Protein AF-A0A897NP56-F1 (afdb_monomer)

Radius of gyration: 22.41 Å; Cα contacts (8 Å, |Δi|>4): 60; chains: 1; bounding box: 28×63×50 Å

Secondary structure (DSSP, 8-state):
------------------------S---------EEEEEE-SSS-EEEEEEETT--B-BTTBPPPHHHHHHHHHH-

Foldseek 3Di:
DDDDDDDPPDDDDPDDDDDDPDDDPDPPPPDDWDKDWDWDADCFIDTDFIATPVRDTCPPVDDDPPCVRVVSNVVD

Sequence (76 aa):
MATTMSTQHAAPFTISEADSDAAPETGVVAQTKRYTFYWLVGEEPILLTVKDYDGTNVTGEVDPPDRMIERVAQSG

Organism: NCBI:txid2841257

Structure (mmCIF, N/CA/C/O backbone):
data_AF-A0A897NP56-F1
#
_entry.id   AF-A0A897NP56-F1
#
loop_
_atom_site.group_PDB
_atom_site.id
_atom_site.type_symbol
_atom_site.label_atom_id
_atom_site.label_alt_id
_atom_site.label_comp_id
_atom_site.label_asym_id
_atom_site.label_entity_id
_atom_site.label_seq_id
_atom_site.pdbx_PDB_ins_code
_atom_site.Cartn_x
_atom_site.Cartn_y
_atom_site.Cartn_z
_atom_site.occupancy
_atom_site.B_iso_or_equiv
_atom_site.auth_seq_id
_atom_site.auth_comp_id
_atom_site.auth_asym_id
_atom_site.auth_atom_id
_atom_site.pdbx_PDB_model_num
ATOM 1 N N . MET A 1 1 ? -14.853 -55.784 -7.287 1.00 38.06 1 MET A N 1
ATOM 2 C CA . MET A 1 1 ? -13.567 -55.065 -7.172 1.00 38.06 1 MET A CA 1
ATOM 3 C C . MET A 1 1 ? -13.863 -53.577 -7.201 1.00 38.06 1 MET A C 1
ATOM 5 O O . MET A 1 1 ? -14.688 -53.171 -8.008 1.00 38.06 1 MET A O 1
ATOM 9 N N . ALA A 1 2 ? -13.288 -52.806 -6.280 1.00 45.75 2 ALA A N 1
ATOM 10 C CA . ALA A 1 2 ? -13.459 -51.358 -6.200 1.00 45.75 2 ALA A CA 1
ATOM 11 C C . ALA A 1 2 ? -12.412 -50.658 -7.075 1.00 45.75 2 ALA A C 1
ATOM 13 O O . ALA A 1 2 ? -11.238 -51.022 -7.015 1.00 45.75 2 ALA A O 1
ATOM 14 N N . THR A 1 3 ? -12.803 -49.639 -7.841 1.00 49.75 3 THR A N 1
ATOM 15 C CA . THR A 1 3 ? -11.869 -48.596 -8.290 1.00 49.75 3 THR A CA 1
ATOM 16 C C . THR A 1 3 ? -12.601 -47.264 -8.435 1.00 49.75 3 THR A C 1
ATOM 18 O O . THR A 1 3 ? -13.775 -47.199 -8.788 1.00 49.75 3 THR A O 1
ATOM 21 N N . THR A 1 4 ? -11.880 -46.234 -8.028 1.00 49.41 4 THR A N 1
ATOM 22 C CA . THR A 1 4 ? -12.241 -44.878 -7.628 1.00 49.41 4 THR A CA 1
ATOM 23 C C . THR A 1 4 ? -12.397 -43.882 -8.784 1.00 49.41 4 THR A C 1
ATOM 25 O O . THR A 1 4 ? -11.946 -44.118 -9.898 1.00 49.41 4 THR A O 1
ATOM 28 N N . MET A 1 5 ? -13.011 -42.743 -8.445 1.00 50.03 5 MET A N 1
ATOM 29 C CA . MET A 1 5 ? -13.192 -41.494 -9.199 1.00 50.03 5 MET A CA 1
ATOM 30 C C . MET A 1 5 ? -12.004 -41.035 -10.064 1.00 50.03 5 MET A C 1
ATOM 32 O O . MET A 1 5 ? -10.863 -41.070 -9.614 1.00 50.03 5 MET A O 1
ATOM 36 N N . SER A 1 6 ? -12.312 -40.427 -11.218 1.00 43.44 6 SER A N 1
ATOM 37 C CA . SER A 1 6 ? -11.684 -39.169 -11.659 1.00 43.44 6 SER A CA 1
ATOM 38 C C . SER A 1 6 ? -12.518 -38.530 -12.779 1.00 43.44 6 SER A C 1
ATOM 40 O O . SER A 1 6 ? -12.352 -38.837 -13.957 1.00 43.44 6 SER A O 1
ATOM 42 N N . THR A 1 7 ? -13.465 -37.660 -12.420 1.00 50.16 7 THR A N 1
ATOM 43 C CA . THR A 1 7 ? -14.145 -36.788 -13.390 1.00 50.16 7 THR A CA 1
ATOM 44 C C . THR A 1 7 ? -13.197 -35.639 -13.717 1.00 50.16 7 THR A C 1
ATOM 46 O O . THR A 1 7 ? -13.167 -34.629 -13.018 1.00 50.16 7 THR A O 1
ATOM 49 N N . GLN A 1 8 ? -12.389 -35.800 -14.765 1.00 48.97 8 GLN A N 1
ATOM 50 C CA . GLN A 1 8 ? -11.663 -34.686 -15.370 1.00 48.97 8 GLN A CA 1
ATOM 51 C C . GLN A 1 8 ? -12.653 -33.864 -16.198 1.00 48.97 8 GLN A C 1
ATOM 53 O O . GLN A 1 8 ? -12.977 -34.191 -17.336 1.00 48.97 8 GLN A O 1
ATOM 58 N N . HIS A 1 9 ? -13.169 -32.800 -15.593 1.00 46.66 9 HIS A N 1
ATOM 59 C CA . HIS A 1 9 ? -13.919 -31.761 -16.285 1.00 46.66 9 HIS A CA 1
ATOM 60 C C . HIS A 1 9 ? -12.920 -30.945 -17.129 1.00 46.66 9 HIS A C 1
ATOM 62 O O . HIS A 1 9 ? -12.324 -29.983 -16.651 1.00 46.66 9 HIS A O 1
ATOM 68 N N . ALA A 1 10 ? -12.666 -31.378 -18.367 1.00 50.06 10 ALA A N 1
ATOM 69 C CA . ALA A 1 10 ? -11.870 -30.624 -19.330 1.00 50.06 10 ALA A CA 1
ATOM 70 C C . ALA A 1 10 ? -12.687 -29.408 -19.800 1.00 50.06 10 ALA A C 1
ATOM 72 O O . ALA A 1 10 ? -13.713 -29.554 -20.464 1.00 50.06 10 ALA A O 1
ATOM 73 N N . ALA A 1 11 ? -12.274 -28.207 -19.393 1.00 52.22 11 ALA A N 1
ATOM 74 C CA . ALA A 1 11 ? -12.907 -26.961 -19.810 1.00 52.22 11 ALA A CA 1
ATOM 75 C C . ALA A 1 11 ? -12.717 -26.731 -21.329 1.00 52.22 11 ALA A C 1
ATOM 77 O O . ALA A 1 11 ? -11.619 -26.961 -21.840 1.00 52.22 11 ALA A O 1
ATOM 78 N N . PRO A 1 12 ? -13.748 -26.259 -22.057 1.00 56.47 12 PRO A N 1
ATOM 79 C CA . PRO A 1 12 ? -13.680 -26.012 -23.487 1.00 56.47 12 PRO A CA 1
ATOM 80 C C . PRO A 1 12 ? -13.227 -24.573 -23.737 1.00 56.47 12 PRO A C 1
ATOM 82 O O . PRO A 1 12 ? -14.023 -23.641 -23.681 1.00 56.47 12 PRO A O 1
ATOM 85 N N . PHE A 1 13 ? -11.954 -24.368 -24.045 1.00 48.31 13 PHE A N 1
ATOM 86 C CA . PHE A 1 13 ? -11.572 -23.213 -24.853 1.00 48.31 13 PHE A CA 1
ATOM 87 C C . PHE A 1 13 ? -10.428 -23.616 -25.779 1.00 48.31 13 PHE A C 1
ATOM 89 O O . PHE A 1 13 ? -9.249 -23.404 -25.528 1.00 48.31 13 PHE A O 1
ATOM 96 N N . THR A 1 14 ? -10.794 -24.253 -26.885 1.00 47.78 14 THR A N 1
ATOM 97 C CA . THR A 1 14 ? -9.944 -24.253 -28.071 1.00 47.78 14 THR A CA 1
ATOM 98 C C . THR A 1 14 ? -9.984 -22.833 -28.632 1.00 47.78 14 THR A C 1
ATOM 100 O O . THR A 1 14 ? -10.986 -22.432 -29.221 1.00 47.78 14 THR A O 1
ATOM 103 N N . ILE A 1 15 ? -8.935 -22.045 -28.396 1.00 58.06 15 ILE A N 1
ATOM 104 C CA . ILE A 1 15 ? -8.707 -20.793 -29.123 1.00 58.06 15 ILE A CA 1
ATOM 105 C C . ILE A 1 15 ? -7.911 -21.154 -30.372 1.00 58.06 15 ILE A C 1
ATOM 107 O O . ILE A 1 15 ? -6.794 -21.653 -30.279 1.00 58.06 15 ILE A O 1
ATOM 111 N N . SER A 1 16 ? -8.533 -20.959 -31.534 1.00 48.47 16 SER A N 1
ATOM 112 C CA . SER A 1 16 ? -7.893 -21.102 -32.836 1.00 48.47 16 SER A CA 1
ATOM 113 C C . SER A 1 16 ? -6.770 -20.076 -32.972 1.00 48.47 16 SER A C 1
ATOM 115 O O . SER A 1 16 ? -7.018 -18.874 -32.878 1.00 48.47 16 SER A O 1
ATOM 117 N N . GLU A 1 17 ? -5.549 -20.549 -33.215 1.00 47.25 17 GLU A N 1
ATOM 118 C CA . GLU A 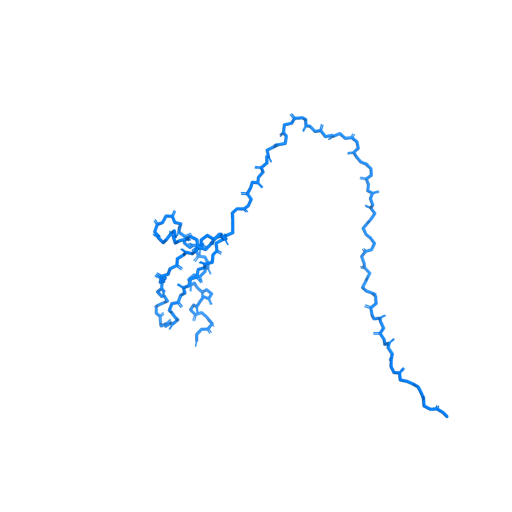1 17 ? -4.451 -19.723 -33.714 1.00 47.25 17 GLU A CA 1
ATOM 119 C C . GLU A 1 17 ? -4.838 -19.203 -35.103 1.00 47.25 17 GLU A C 1
ATOM 121 O O . GLU A 1 17 ? -4.888 -19.952 -36.079 1.00 47.25 17 GLU A O 1
ATOM 126 N N . ALA A 1 18 ? -5.183 -17.918 -35.175 1.00 47.66 18 ALA A N 1
ATOM 127 C CA . ALA A 1 18 ? -5.237 -17.194 -36.431 1.00 47.66 18 ALA A CA 1
ATOM 128 C C . ALA A 1 18 ? -3.842 -16.621 -36.687 1.00 47.66 18 ALA A C 1
ATOM 130 O O . ALA A 1 18 ? -3.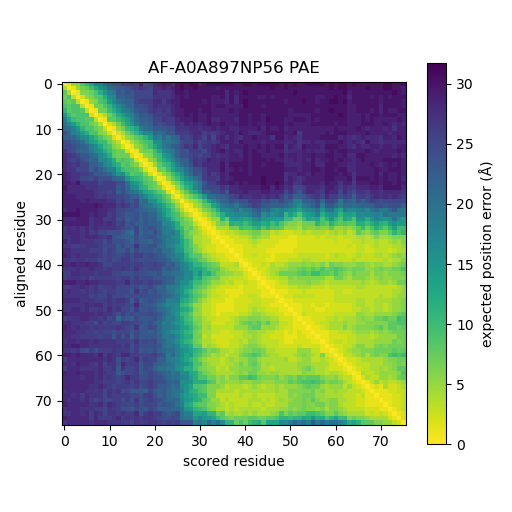410 -15.676 -36.028 1.00 47.66 18 ALA A O 1
ATOM 131 N N . ASP A 1 19 ? -3.158 -17.258 -37.630 1.00 49.91 19 ASP A N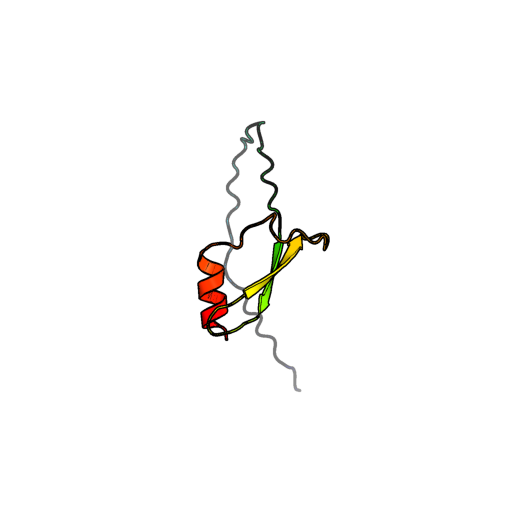 1
ATOM 132 C CA . ASP A 1 19 ? -1.959 -16.784 -38.302 1.00 49.91 19 ASP A CA 1
ATOM 133 C C . ASP A 1 19 ? -2.131 -15.306 -38.697 1.00 49.91 19 ASP A C 1
ATOM 135 O O . ASP A 1 19 ? -3.073 -14.920 -39.396 1.00 49.91 19 ASP A O 1
ATOM 139 N N . SER A 1 20 ? -1.273 -14.446 -38.162 1.00 42.94 20 SER A N 1
ATOM 140 C CA . SER A 1 20 ? -1.132 -13.063 -38.610 1.00 42.94 20 SER A CA 1
ATOM 141 C C . SER A 1 20 ? 0.330 -12.673 -38.475 1.00 42.94 20 SER A C 1
ATOM 143 O O . SER A 1 20 ? 0.759 -12.004 -37.534 1.00 42.94 20 SER A O 1
ATOM 145 N N . ASP A 1 21 ? 1.085 -13.169 -39.451 1.00 50.94 21 ASP A N 1
ATOM 146 C CA . ASP A 1 21 ? 2.343 -12.627 -39.946 1.00 50.94 21 ASP A CA 1
ATOM 147 C C . ASP A 1 21 ? 2.189 -11.121 -40.243 1.00 50.94 21 ASP A C 1
ATOM 149 O O . ASP A 1 21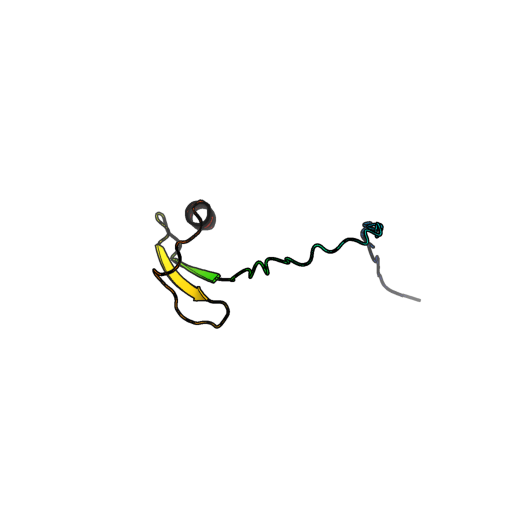 ? 1.667 -10.726 -41.282 1.00 50.94 21 ASP A O 1
ATOM 153 N N . ALA A 1 22 ? 2.543 -10.283 -39.262 1.00 48.00 22 ALA A N 1
ATOM 154 C CA . ALA A 1 22 ? 2.916 -8.871 -39.409 1.00 48.00 22 ALA A CA 1
ATOM 155 C C . ALA A 1 22 ? 3.272 -8.293 -38.026 1.00 48.00 22 ALA A C 1
ATOM 157 O O . ALA A 1 22 ? 2.458 -7.630 -37.382 1.00 48.00 22 ALA A O 1
ATOM 158 N N . ALA A 1 23 ? 4.489 -8.540 -37.537 1.00 53.22 23 ALA A N 1
ATOM 159 C CA . ALA A 1 23 ? 5.008 -7.824 -36.372 1.00 53.22 23 ALA A CA 1
ATOM 160 C C . ALA A 1 23 ? 5.458 -6.409 -36.796 1.00 53.22 23 ALA A C 1
ATOM 162 O O . ALA A 1 23 ? 6.378 -6.302 -37.607 1.00 53.22 23 ALA A O 1
ATOM 163 N N . PRO A 1 24 ? 4.871 -5.309 -36.283 1.00 46.22 24 PRO A N 1
ATOM 164 C CA . PRO A 1 24 ? 5.462 -3.990 -36.461 1.00 46.22 24 PRO A CA 1
ATOM 165 C C . PRO A 1 24 ? 6.712 -3.869 -35.574 1.00 46.22 24 PRO A C 1
ATOM 167 O O . PRO A 1 24 ? 6.654 -4.085 -34.363 1.00 46.22 24 PRO A O 1
ATOM 170 N N . GLU A 1 25 ? 7.845 -3.507 -36.181 1.00 55.22 25 GLU A N 1
ATOM 171 C CA . GLU A 1 25 ? 9.192 -3.389 -35.588 1.00 55.22 25 GLU A CA 1
ATOM 172 C C . GLU A 1 25 ? 9.362 -2.219 -34.587 1.00 55.22 25 GLU A C 1
ATOM 174 O O . GLU A 1 25 ? 10.424 -1.611 -34.467 1.00 55.22 25 GLU A O 1
ATOM 179 N N . THR A 1 26 ? 8.319 -1.892 -33.828 1.00 54.28 26 THR A N 1
ATOM 180 C CA . THR A 1 26 ? 8.326 -0.902 -32.740 1.00 54.28 26 THR A CA 1
ATOM 181 C C . THR A 1 26 ? 7.500 -1.424 -31.570 1.00 54.28 26 THR A C 1
ATOM 183 O O . THR A 1 26 ? 6.536 -0.813 -31.111 1.00 54.28 26 THR A O 1
ATOM 186 N N . GLY A 1 27 ? 7.879 -2.602 -31.073 1.00 51.69 27 GLY A N 1
ATOM 187 C CA . GLY A 1 27 ? 7.311 -3.157 -29.851 1.00 51.69 27 GLY A CA 1
ATOM 188 C C . GLY A 1 27 ? 7.625 -2.250 -28.663 1.00 51.69 27 GLY A C 1
ATOM 189 O O . GLY A 1 27 ? 8.718 -2.308 -28.104 1.00 51.69 27 GLY A O 1
ATOM 190 N N . VAL A 1 28 ? 6.671 -1.409 -28.262 1.00 54.56 28 VAL A N 1
ATOM 191 C CA . VAL A 1 28 ? 6.701 -0.757 -26.951 1.00 54.56 28 VAL A CA 1
ATOM 192 C C . VAL A 1 28 ? 6.662 -1.879 -25.921 1.00 54.56 28 VAL A C 1
ATOM 194 O O . VAL A 1 28 ? 5.628 -2.518 -25.729 1.00 54.56 28 VAL A O 1
ATOM 197 N N . VAL A 1 29 ? 7.798 -2.155 -25.281 1.00 57.72 29 VAL A N 1
ATOM 198 C CA . VAL A 1 29 ? 7.851 -3.097 -24.163 1.00 57.72 29 VAL A CA 1
ATOM 199 C C . VAL A 1 29 ? 7.109 -2.443 -23.001 1.00 57.72 29 VAL A C 1
ATOM 201 O O . VAL A 1 29 ? 7.675 -1.676 -22.226 1.00 57.72 29 VAL A O 1
ATOM 204 N N . ALA A 1 30 ? 5.806 -2.699 -22.909 1.00 59.56 30 ALA A N 1
ATOM 205 C CA . ALA A 1 30 ? 5.000 -2.285 -21.775 1.00 59.56 30 ALA A CA 1
ATOM 206 C C . ALA A 1 30 ? 5.420 -3.124 -20.560 1.00 59.56 30 ALA A C 1
ATOM 208 O O . ALA A 1 30 ? 4.983 -4.261 -20.384 1.00 59.56 30 ALA A O 1
ATOM 209 N N . GLN A 1 31 ? 6.314 -2.587 -19.730 1.00 57.31 31 GLN A N 1
ATOM 210 C CA . GLN A 1 31 ? 6.728 -3.252 -18.501 1.00 57.31 31 GLN A CA 1
ATOM 211 C C . GLN A 1 31 ? 5.658 -3.032 -17.428 1.00 57.31 31 GLN A C 1
ATOM 213 O O . GLN A 1 31 ? 5.511 -1.941 -16.880 1.00 57.31 31 GLN A O 1
ATOM 218 N N . THR A 1 32 ? 4.891 -4.073 -17.113 1.00 71.50 32 THR A N 1
ATOM 219 C CA . THR A 1 32 ? 3.964 -4.035 -15.978 1.00 71.50 32 THR A CA 1
ATOM 220 C C . THR A 1 32 ? 4.758 -4.132 -14.675 1.00 71.50 32 THR A C 1
ATOM 222 O O . THR A 1 32 ? 5.256 -5.206 -14.333 1.00 71.50 32 THR A O 1
ATOM 225 N N . LYS A 1 33 ? 4.873 -3.027 -13.929 1.00 79.44 33 LYS A N 1
ATOM 226 C CA . LYS A 1 33 ? 5.360 -3.069 -12.543 1.00 79.44 33 LYS A CA 1
ATOM 227 C C . LYS A 1 33 ? 4.280 -3.633 -11.622 1.00 79.44 33 LYS A C 1
ATOM 229 O O . LYS A 1 33 ? 3.096 -3.340 -11.783 1.00 79.44 33 LYS A O 1
ATOM 234 N N . ARG A 1 34 ? 4.691 -4.475 -10.674 1.00 85.69 34 ARG A N 1
ATOM 235 C CA . ARG A 1 34 ? 3.809 -5.097 -9.679 1.00 85.69 34 ARG A CA 1
ATOM 236 C C . ARG A 1 34 ? 4.143 -4.530 -8.308 1.00 85.69 34 ARG A C 1
ATOM 238 O O . ARG A 1 34 ? 5.297 -4.575 -7.899 1.00 85.69 34 ARG A O 1
ATOM 245 N N . TYR A 1 35 ? 3.119 -4.058 -7.609 1.00 89.31 35 TYR A N 1
ATOM 246 C CA . TYR A 1 35 ? 3.231 -3.497 -6.269 1.00 89.31 35 TYR A CA 1
ATOM 247 C C . TYR A 1 35 ? 2.344 -4.268 -5.297 1.00 89.31 35 TYR A C 1
ATOM 249 O O . TYR A 1 35 ? 1.264 -4.735 -5.662 1.00 89.31 35 TYR A O 1
ATOM 257 N N . THR A 1 36 ? 2.798 -4.373 -4.053 1.00 90.12 36 THR A N 1
ATOM 258 C CA . THR A 1 36 ? 2.038 -4.931 -2.935 1.00 90.12 36 THR A CA 1
ATOM 259 C C . THR A 1 36 ? 1.717 -3.816 -1.955 1.00 90.12 36 THR A C 1
ATOM 261 O O . THR A 1 36 ? 2.623 -3.149 -1.457 1.00 90.12 36 THR A O 1
ATOM 264 N N . PHE A 1 37 ? 0.433 -3.629 -1.663 1.00 91.25 37 PHE A N 1
ATOM 265 C CA . PHE A 1 37 ? -0.053 -2.580 -0.774 1.00 91.25 37 PHE A CA 1
ATOM 266 C C . PHE A 1 37 ? -0.510 -3.195 0.542 1.00 91.25 37 PHE A C 1
ATOM 268 O O . PHE A 1 37 ? -1.365 -4.081 0.560 1.00 91.25 37 PHE A O 1
ATOM 275 N N . TYR A 1 38 ? 0.057 -2.711 1.637 1.00 90.62 38 TYR A N 1
ATOM 276 C CA . TYR A 1 38 ? -0.274 -3.150 2.981 1.00 90.62 38 TYR A CA 1
ATOM 277 C C . TYR A 1 38 ? -1.151 -2.103 3.643 1.00 90.62 38 TYR A C 1
ATOM 279 O O . TYR A 1 38 ? -0.745 -0.951 3.797 1.00 90.62 38 TYR A O 1
ATOM 287 N N . TRP A 1 39 ? -2.342 -2.528 4.045 1.00 90.50 39 TRP A N 1
ATOM 288 C CA . TRP A 1 39 ? -3.364 -1.668 4.621 1.00 90.50 39 TRP A CA 1
ATOM 289 C C . TRP A 1 39 ? -3.658 -2.068 6.058 1.00 90.50 39 TRP A C 1
ATOM 291 O O . TRP A 1 39 ? -3.685 -3.256 6.387 1.00 90.50 39 TRP A O 1
ATOM 301 N N . LEU A 1 40 ? -3.923 -1.069 6.893 1.00 87.44 40 LEU A N 1
ATOM 302 C CA . LEU A 1 40 ? -4.648 -1.255 8.137 1.00 87.44 40 LEU A CA 1
ATOM 303 C C . LEU A 1 40 ? -6.139 -1.125 7.832 1.00 87.44 40 LEU A C 1
ATOM 305 O O . LEU A 1 40 ? -6.582 -0.091 7.334 1.00 87.44 40 LEU A O 1
ATOM 309 N N . VAL A 1 41 ? -6.892 -2.184 8.106 1.00 85.94 41 VAL A N 1
ATOM 310 C CA . VAL A 1 41 ? -8.336 -2.231 7.864 1.00 85.94 41 VAL A CA 1
ATOM 311 C C . VAL A 1 41 ? -9.071 -1.604 9.054 1.00 85.94 41 VAL A C 1
ATOM 313 O O . VAL A 1 41 ? -8.781 -1.940 10.202 1.00 85.94 41 VAL A O 1
ATOM 316 N N . GLY A 1 42 ? -9.996 -0.685 8.778 1.00 79.81 42 GLY A N 1
ATOM 317 C CA . GLY A 1 42 ? -10.792 0.062 9.757 1.00 79.81 42 GLY A CA 1
ATOM 318 C C . GLY A 1 42 ? -11.874 0.896 9.061 1.00 79.81 42 GLY A C 1
ATOM 319 O O . GLY A 1 42 ? -12.018 0.796 7.844 1.00 79.81 42 GLY A O 1
ATOM 320 N N . GLU A 1 43 ? -12.615 1.718 9.817 1.00 78.62 43 GLU A N 1
ATOM 321 C CA . GLU A 1 43 ? -13.662 2.612 9.272 1.00 78.62 43 GLU A CA 1
ATOM 322 C C . GLU A 1 43 ? -13.110 3.528 8.167 1.00 78.62 43 GLU A C 1
ATOM 324 O O . GLU A 1 43 ? -13.729 3.698 7.119 1.00 78.62 43 GLU A O 1
ATOM 329 N N . GLU A 1 44 ? -11.883 4.011 8.361 1.00 83.56 44 GLU A N 1
ATOM 330 C CA . GLU A 1 44 ? -11.066 4.635 7.327 1.00 83.56 44 GLU A CA 1
ATOM 331 C C . GLU A 1 44 ? -9.798 3.786 7.134 1.00 83.56 44 GLU A C 1
ATOM 333 O O . GLU A 1 44 ? -8.951 3.742 8.033 1.00 83.56 44 GLU A O 1
ATOM 338 N N . PRO A 1 45 ? -9.645 3.058 6.012 1.00 85.44 45 PRO A N 1
ATOM 339 C CA . PRO A 1 45 ? -8.476 2.218 5.797 1.00 85.44 45 PRO A CA 1
ATOM 340 C C . PRO A 1 45 ? -7.224 3.068 5.568 1.00 85.44 45 PRO A C 1
ATOM 342 O O . PRO A 1 45 ? -7.208 3.988 4.750 1.00 85.44 45 PRO A O 1
ATOM 345 N N . ILE A 1 46 ? -6.143 2.723 6.268 1.00 88.31 46 ILE A N 1
ATOM 346 C CA . ILE A 1 46 ? -4.889 3.486 6.250 1.00 88.31 46 ILE A CA 1
ATOM 347 C C . ILE A 1 46 ? -3.832 2.695 5.483 1.00 88.31 46 ILE A C 1
ATOM 349 O O . ILE A 1 46 ? -3.537 1.546 5.822 1.00 88.31 46 ILE A O 1
ATOM 353 N N . LEU A 1 47 ? -3.234 3.307 4.457 1.00 89.25 47 LEU A N 1
ATOM 354 C CA . LEU A 1 47 ? -2.109 2.712 3.739 1.00 89.25 47 LEU A CA 1
ATOM 355 C C . LEU A 1 47 ? -0.859 2.762 4.624 1.00 89.25 47 LEU A C 1
ATOM 357 O O . LEU A 1 47 ? -0.388 3.839 4.980 1.00 89.25 47 LEU A O 1
ATOM 361 N N . LEU A 1 48 ? -0.312 1.597 4.965 1.00 90.81 48 LEU A N 1
ATOM 362 C CA . LEU A 1 48 ? 0.873 1.488 5.818 1.00 90.81 48 LEU A CA 1
ATOM 363 C C . LEU A 1 48 ? 2.158 1.469 4.998 1.00 90.81 48 LEU A C 1
ATOM 365 O O . LEU A 1 48 ? 3.144 2.121 5.340 1.00 90.81 48 LEU A O 1
ATOM 369 N N . THR A 1 49 ? 2.186 0.655 3.944 1.00 92.44 49 THR A N 1
ATOM 370 C CA . THR A 1 49 ? 3.400 0.482 3.152 1.00 92.44 49 THR A CA 1
ATOM 371 C C . THR A 1 49 ? 3.095 -0.023 1.753 1.00 92.44 49 THR A C 1
ATOM 373 O O . THR A 1 49 ? 2.176 -0.821 1.553 1.00 92.44 49 THR A O 1
ATOM 376 N N . VAL A 1 50 ? 3.911 0.409 0.797 1.00 91.88 50 VAL A N 1
ATOM 377 C CA . VAL A 1 50 ? 3.921 -0.114 -0.569 1.00 91.88 50 VAL A CA 1
ATOM 378 C C . VAL A 1 50 ? 5.266 -0.7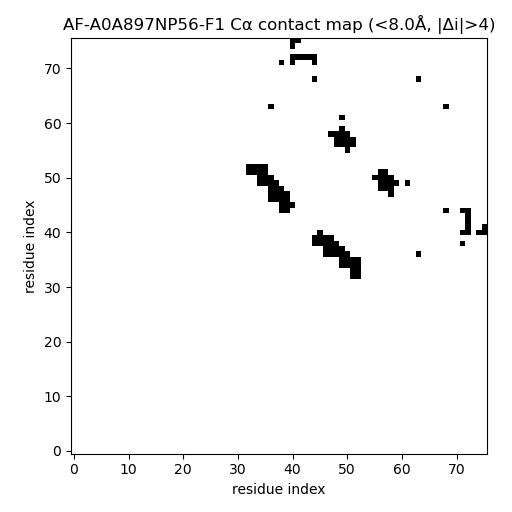69 -0.819 1.00 91.88 50 VAL A C 1
ATOM 380 O O . VAL A 1 50 ? 6.319 -0.177 -0.572 1.00 91.88 50 VAL A O 1
ATOM 383 N N . LYS A 1 51 ? 5.231 -2.010 -1.294 1.00 90.62 51 LYS A N 1
ATOM 384 C CA . LYS A 1 51 ? 6.423 -2.736 -1.719 1.00 90.62 51 LYS A CA 1
ATOM 385 C C . LYS A 1 51 ? 6.403 -2.967 -3.217 1.00 90.62 51 LYS A C 1
ATOM 387 O O . LYS A 1 51 ? 5.387 -3.403 -3.753 1.00 90.62 51 LYS A O 1
ATOM 392 N N . ASP A 1 52 ? 7.528 -2.715 -3.871 1.00 90.44 52 ASP A N 1
ATOM 393 C CA . ASP A 1 52 ? 7.765 -3.205 -5.228 1.00 90.44 52 ASP A CA 1
ATOM 394 C C . ASP A 1 52 ? 7.895 -4.741 -5.210 1.00 90.44 52 ASP A C 1
ATOM 396 O O . ASP A 1 52 ? 8.013 -5.364 -4.148 1.00 90.44 52 ASP A O 1
ATOM 400 N N . TYR A 1 53 ? 7.866 -5.366 -6.382 1.00 85.81 53 TYR A N 1
ATOM 401 C CA . TYR A 1 53 ? 8.000 -6.811 -6.537 1.00 85.81 53 TYR A CA 1
ATOM 402 C C . TYR A 1 53 ? 9.318 -7.350 -5.963 1.00 85.81 53 TYR A C 1
ATOM 404 O O . TYR A 1 53 ? 9.337 -8.444 -5.405 1.00 85.81 53 TYR A O 1
ATOM 412 N N . ASP A 1 54 ? 10.397 -6.567 -6.042 1.00 88.56 54 ASP A N 1
ATOM 413 C CA . ASP A 1 54 ? 11.699 -6.906 -5.443 1.00 88.56 54 ASP A CA 1
ATOM 414 C C . ASP A 1 54 ? 11.699 -6.797 -3.899 1.00 88.56 54 ASP A C 1
ATOM 416 O O . ASP A 1 54 ? 12.658 -7.148 -3.217 1.00 88.56 54 ASP A O 1
ATOM 420 N N . GLY A 1 55 ? 10.600 -6.321 -3.304 1.00 87.12 55 GLY A N 1
ATOM 421 C CA . GLY A 1 55 ? 10.453 -6.139 -1.860 1.00 87.12 55 GLY A CA 1
ATOM 422 C C . GLY A 1 55 ? 10.967 -4.794 -1.341 1.00 87.12 55 GLY A C 1
ATOM 423 O O . GLY A 1 55 ? 10.830 -4.525 -0.137 1.00 87.12 55 GLY A O 1
ATOM 424 N N . THR A 1 56 ? 11.501 -3.950 -2.234 1.00 92.25 56 THR A N 1
ATOM 425 C CA . THR A 1 56 ? 11.874 -2.553 -1.972 1.00 92.25 56 THR A CA 1
ATOM 426 C C . THR A 1 56 ? 10.676 -1.770 -1.447 1.00 92.25 56 THR A C 1
ATOM 428 O O . THR A 1 56 ? 9.572 -1.889 -1.978 1.00 92.25 56 THR A O 1
ATOM 431 N N . ASN A 1 57 ? 10.885 -0.966 -0.404 1.00 91.75 57 ASN A N 1
ATOM 432 C CA . ASN A 1 57 ? 9.849 -0.074 0.101 1.00 91.75 57 ASN A CA 1
ATOM 433 C C . ASN A 1 57 ? 9.777 1.177 -0.783 1.00 91.75 57 ASN A C 1
ATOM 435 O O . ASN A 1 57 ? 10.777 1.874 -0.912 1.00 91.75 57 ASN A O 1
ATOM 439 N N . VAL A 1 58 ? 8.606 1.427 -1.365 1.00 90.56 58 VAL A N 1
ATOM 440 C CA . VAL A 1 58 ? 8.320 2.549 -2.280 1.00 90.56 58 VAL A CA 1
ATOM 441 C C . VAL A 1 58 ? 7.105 3.350 -1.794 1.00 90.56 58 VAL A C 1
ATOM 443 O O . VAL A 1 58 ? 6.307 3.883 -2.567 1.00 90.56 58 VAL A O 1
ATOM 446 N N . THR A 1 59 ? 6.899 3.373 -0.476 1.00 90.44 59 THR A N 1
ATOM 447 C CA . THR A 1 59 ? 5.761 4.061 0.145 1.00 90.44 59 THR A CA 1
ATOM 448 C C . THR A 1 59 ? 5.841 5.561 -0.130 1.00 90.44 59 THR A C 1
ATOM 450 O O . THR A 1 59 ? 6.852 6.188 0.170 1.00 90.44 59 THR A O 1
ATOM 453 N N . GLY A 1 60 ? 4.770 6.138 -0.680 1.00 84.56 60 GLY A N 1
ATOM 454 C CA . GLY A 1 60 ? 4.709 7.557 -1.051 1.00 84.56 60 GLY A CA 1
ATOM 455 C C . GLY A 1 60 ? 5.259 7.880 -2.444 1.00 84.56 60 GLY A C 1
ATOM 456 O O . GLY A 1 60 ? 5.050 8.988 -2.923 1.00 84.56 60 GLY A O 1
ATOM 457 N N . GLU A 1 61 ? 5.910 6.927 -3.116 1.00 84.94 61 GLU A N 1
ATOM 458 C CA . GLU A 1 61 ? 6.301 7.060 -4.530 1.00 84.94 61 GLU A CA 1
ATOM 459 C C . GLU A 1 61 ? 5.216 6.547 -5.483 1.00 84.94 61 GLU A C 1
ATOM 461 O O . GLU A 1 61 ? 5.205 6.882 -6.667 1.00 84.94 61 GLU A O 1
ATOM 466 N N . VAL A 1 62 ? 4.318 5.703 -4.971 1.00 83.19 62 VAL A N 1
ATOM 467 C CA . VAL A 1 62 ? 3.243 5.071 -5.731 1.00 83.19 62 VAL A CA 1
ATOM 468 C C . VAL A 1 62 ? 1.934 5.267 -4.991 1.00 83.19 62 VAL A C 1
ATOM 470 O O . VAL A 1 62 ? 1.760 4.765 -3.876 1.00 83.19 62 VAL A O 1
ATOM 473 N N . ASP A 1 63 ? 1.002 5.952 -5.644 1.00 82.88 63 ASP A N 1
ATOM 474 C CA . ASP A 1 63 ? -0.359 6.070 -5.151 1.00 82.88 63 ASP A CA 1
ATOM 475 C C . ASP A 1 63 ? -1.124 4.749 -5.324 1.00 82.88 63 ASP A C 1
ATOM 477 O O . ASP A 1 63 ? -1.000 4.063 -6.350 1.00 82.88 63 ASP A O 1
ATOM 481 N N . PRO A 1 64 ? -1.930 4.357 -4.326 1.00 83.38 64 PRO A N 1
ATOM 482 C CA . PRO A 1 64 ? -2.844 3.242 -4.477 1.00 83.38 64 PRO A CA 1
ATOM 483 C C . PRO A 1 64 ? -3.923 3.567 -5.526 1.00 83.38 64 PRO A C 1
ATOM 485 O O 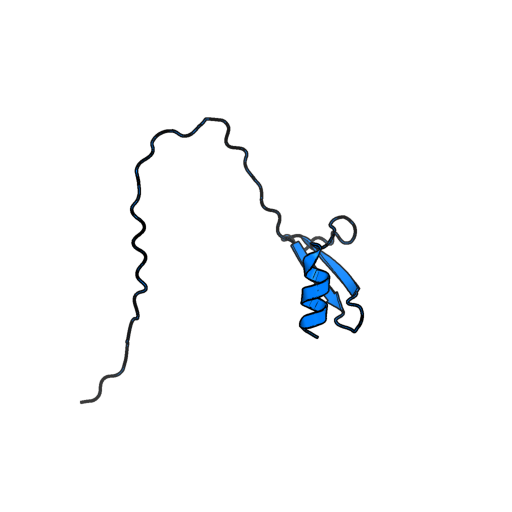. PRO A 1 64 ? -4.414 4.692 -5.566 1.00 83.38 64 PRO A O 1
ATOM 488 N N . PRO A 1 65 ? -4.359 2.595 -6.348 1.00 83.88 65 PRO A N 1
ATOM 489 C CA . PRO A 1 65 ? -5.455 2.812 -7.289 1.00 83.88 65 PRO A CA 1
ATOM 490 C C . PRO A 1 65 ? -6.748 3.234 -6.574 1.00 83.88 65 PRO A C 1
ATOM 492 O O . PRO A 1 65 ? -7.096 2.648 -5.548 1.00 83.88 65 PRO A O 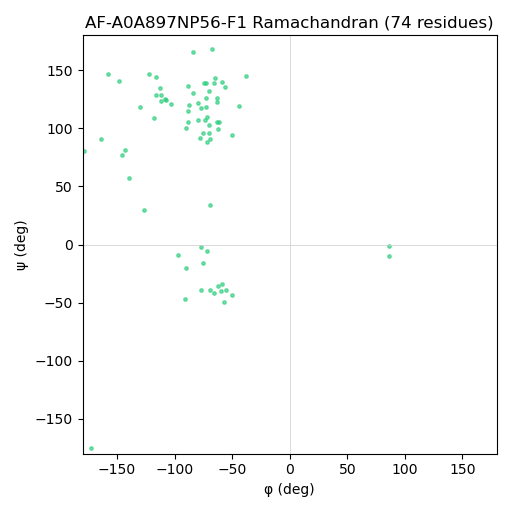1
ATOM 495 N N . ASP A 1 66 ? -7.498 4.180 -7.156 1.00 78.25 66 ASP A N 1
ATOM 496 C CA . ASP A 1 66 ? -8.649 4.858 -6.526 1.00 78.25 66 ASP A CA 1
ATOM 497 C C . ASP A 1 66 ? -9.667 3.901 -5.892 1.00 78.25 66 ASP A C 1
ATOM 499 O O . ASP A 1 66 ? -10.108 4.081 -4.760 1.00 78.25 66 ASP A O 1
ATOM 503 N N . ARG A 1 67 ? -9.996 2.812 -6.595 1.00 80.25 67 ARG A N 1
ATOM 504 C CA . ARG A 1 67 ? -10.989 1.829 -6.129 1.00 80.25 67 ARG A CA 1
ATOM 505 C C . ARG A 1 67 ? -10.473 0.885 -5.045 1.00 80.25 67 ARG A C 1
ATOM 507 O O . ARG A 1 67 ? -11.206 -0.008 -4.621 1.00 80.25 67 ARG A O 1
ATOM 514 N N . MET A 1 68 ? -9.206 0.980 -4.650 1.00 82.94 68 MET A N 1
ATOM 515 C CA . MET A 1 68 ? -8.625 0.065 -3.668 1.00 82.94 68 MET A CA 1
ATOM 516 C C . MET A 1 68 ? -9.052 0.420 -2.249 1.00 82.94 68 MET A C 1
ATOM 518 O O . MET A 1 68 ? -9.381 -0.488 -1.494 1.00 82.94 68 MET A O 1
ATOM 522 N N . ILE A 1 69 ? -9.133 1.711 -1.921 1.00 81.88 69 ILE A N 1
ATOM 523 C CA . ILE A 1 69 ? -9.602 2.198 -0.614 1.00 81.88 69 ILE A CA 1
ATOM 524 C C . ILE A 1 69 ? -11.018 1.674 -0.337 1.00 81.88 69 ILE A C 1
ATOM 526 O O . ILE A 1 69 ? -11.258 1.045 0.690 1.00 81.88 69 ILE A O 1
ATOM 530 N N . GLU A 1 70 ? -11.926 1.823 -1.306 1.00 83.19 70 GLU A N 1
ATOM 531 C CA . GLU A 1 70 ? -13.307 1.336 -1.206 1.00 83.19 70 GLU A CA 1
ATOM 532 C C . GLU A 1 70 ? -13.380 -0.188 -1.006 1.00 83.19 70 GLU A C 1
ATOM 534 O O . GLU A 1 70 ? -14.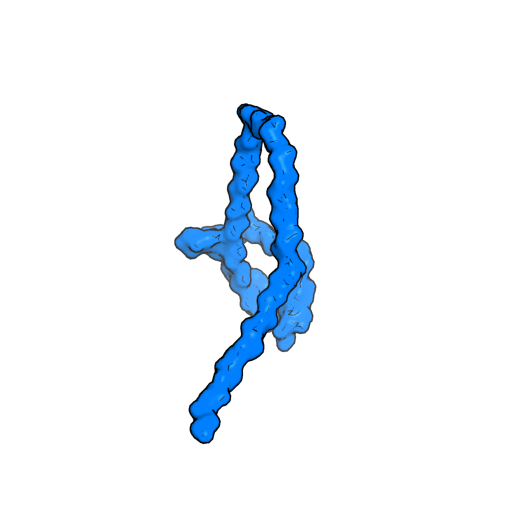181 -0.677 -0.213 1.00 83.19 70 GLU A O 1
ATOM 539 N N . ARG A 1 71 ? -12.530 -0.960 -1.700 1.00 81.88 71 ARG A N 1
ATOM 540 C CA . ARG A 1 71 ? -12.490 -2.427 -1.558 1.00 81.88 71 ARG A CA 1
ATOM 541 C C . ARG A 1 71 ? -11.945 -2.878 -0.211 1.00 81.88 71 ARG A C 1
ATOM 543 O O . ARG A 1 71 ? -12.440 -3.863 0.334 1.00 81.88 71 ARG A O 1
ATOM 550 N N . VAL A 1 72 ? -10.921 -2.200 0.303 1.00 82.75 72 VAL A N 1
ATOM 551 C CA . VAL A 1 72 ? -10.348 -2.511 1.618 1.00 82.75 72 VAL A CA 1
ATOM 552 C C . VAL A 1 72 ? -11.382 -2.211 2.702 1.00 82.75 72 VAL A C 1
ATOM 554 O O . VAL A 1 72 ? -11.582 -3.050 3.574 1.00 82.75 72 VAL A O 1
ATOM 557 N N . ALA A 1 73 ? -12.106 -1.092 2.589 1.00 80.56 73 ALA A N 1
ATOM 558 C CA . ALA A 1 73 ? -13.190 -0.740 3.507 1.00 80.56 73 ALA A CA 1
ATOM 559 C C . ALA A 1 73 ? -14.353 -1.754 3.493 1.00 80.56 73 ALA A C 1
ATOM 561 O O . ALA A 1 73 ? -14.931 -2.033 4.533 1.00 80.56 73 ALA A O 1
ATOM 562 N N . GLN A 1 74 ? -14.679 -2.345 2.337 1.00 79.31 74 GLN A N 1
ATOM 563 C CA . GLN A 1 74 ? -15.715 -3.388 2.222 1.00 79.31 74 GLN A CA 1
ATOM 564 C C . GLN A 1 74 ? -15.280 -4.771 2.736 1.00 79.31 74 GLN A C 1
ATOM 566 O O . GLN A 1 74 ? -16.123 -5.652 2.886 1.00 79.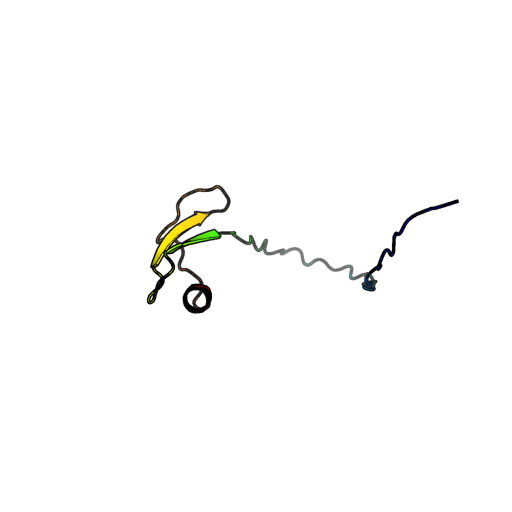31 74 GLN A O 1
ATOM 571 N N . SER A 1 75 ? -13.975 -4.992 2.925 1.00 69.50 75 SER A N 1
ATOM 572 C CA . SER A 1 75 ? -13.419 -6.297 3.321 1.00 69.50 75 SER A CA 1
ATOM 573 C C . SER A 1 75 ? -13.154 -6.423 4.827 1.00 69.50 75 SER A C 1
ATOM 575 O O . SER A 1 75 ? -12.787 -7.513 5.268 1.00 69.50 75 SER A O 1
ATOM 577 N N . GLY A 1 76 ? -13.272 -5.325 5.582 1.00 60.03 76 GLY A N 1
ATOM 578 C CA . GLY A 1 76 ? -13.145 -5.279 7.045 1.00 60.03 76 GLY A CA 1
ATOM 579 C C . GLY A 1 76 ? -14.451 -5.544 7.762 1.00 60.03 76 GLY A C 1
ATOM 580 O O . GLY A 1 76 ? -14.379 -6.151 8.852 1.00 60.03 76 GLY A O 1
#

Solvent-accessible surface area (backbone atoms only — not comparable to full-atom values): 5451 Å² total; per-residue (Å²): 136,90,85,80,90,81,88,79,81,78,77,92,75,89,76,80,85,74,90,72,96,73,84,72,98,70,76,76,81,79,78,81,83,55,74,48,78,43,68,47,73,44,98,72,58,41,81,74,43,29,24,40,76,90,64,49,80,42,61,87,80,56,83,78,61,81,71,50,60,60,52,47,43,74,72,100

pLDDT: mean 70.7, std 17.88, range [38.06, 92.44]

Mean predicted aligned error: 16.53 Å